Protein AF-A0A351Y6Q0-F1 (afdb_monomer)

pLDDT: mean 83.87, std 8.22, range [48.78, 95.19]

Foldseek 3Di:
DVVPDPDDDDDDDDDPVVVVVVVLVVCCVPVDPPDPPSVDCLAFKWFWWDPDPQTATDIDSDDDPRPIDTHDRDNDPPVVVVVVVVCCVVVVGDHDDPVPPVD

Sequence (103 aa):
MLEKADKVDFLTVKNQSEALYLEDNLIKQHQPEYNNLLKADNSYVYIKITKESFPQIFLTRKKLNDNALYIGPKNDTIQLKKFLQYMRQILKFRGCKNTQFRQ

Mean predicted aligned error: 8.23 Å

Radius of gyration: 18.64 Å; Cα contacts (8 Å, |Δi|>4): 94; chains: 1; bounding box: 40×25×59 Å

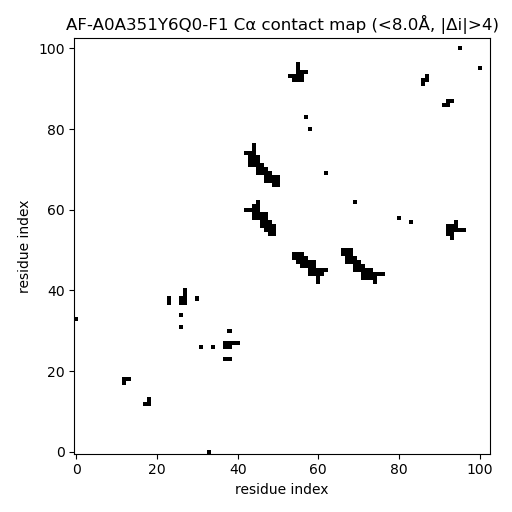Nearest PDB structures (foldseek):
  2khr-assembly1_A  TM=5.443E-01  e=8.703E+00  Mycobacterium tuberculosis

Secondary structure (DSSP, 8-state):
-GGG---------SSHHHHHHHHHHHHHHH--TT--SS-S----EEEEE--SSS-BEEEES---SSS-EEEEEES-HHHHHHHHHHHHHHH--B-S-HHHH--

Solvent-accessible surface area (backbone atoms only — not comparable to full-atom values): 6622 Å² total; per-residue (Å²): 107,73,93,74,58,89,80,87,88,86,83,92,66,94,45,71,70,56,45,53,52,51,51,39,51,50,37,49,73,64,58,53,88,88,58,85,69,57,58,64,87,80,71,42,37,24,43,35,36,44,81,54,101,73,42,35,57,47,80,37,72,73,89,71,97,72,79,43,50,73,53,66,78,39,82,60,64,66,61,51,53,51,50,53,55,53,47,35,73,76,69,64,60,41,77,70,57,72,86,68,71,79,111

Structure (mmCIF, N/CA/C/O backbone):
data_AF-A0A351Y6Q0-F1
#
_entry.id   AF-A0A351Y6Q0-F1
#
loop_
_atom_site.gr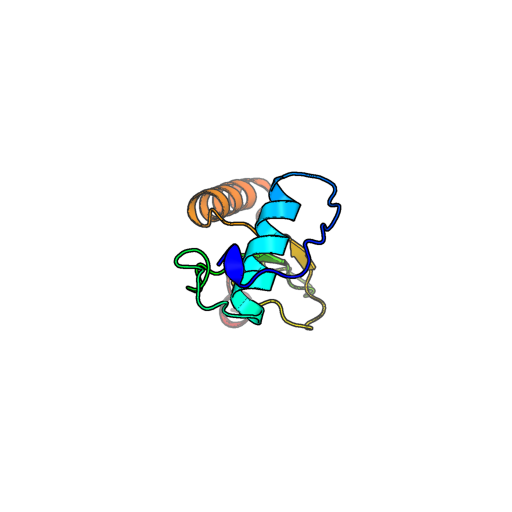oup_PDB
_atom_site.id
_atom_site.type_symbol
_atom_site.label_atom_id
_atom_site.label_alt_id
_atom_site.label_comp_id
_atom_site.label_asym_id
_atom_site.label_entity_id
_atom_site.label_seq_id
_atom_site.pdbx_PDB_ins_code
_atom_site.Cartn_x
_atom_site.Cartn_y
_atom_site.Cartn_z
_atom_site.occupancy
_atom_site.B_iso_or_equiv
_atom_site.auth_seq_id
_atom_site.auth_comp_id
_atom_site.auth_asym_id
_atom_site.auth_atom_id
_atom_site.pdbx_PDB_model_num
ATOM 1 N N . MET A 1 1 ? 20.516 -4.872 -22.396 1.00 73.75 1 MET A N 1
ATOM 2 C CA . MET A 1 1 ? 19.100 -4.462 -22.275 1.00 73.75 1 MET A CA 1
ATOM 3 C C . MET A 1 1 ? 18.591 -3.922 -23.601 1.00 73.75 1 MET A C 1
ATOM 5 O O . MET A 1 1 ? 17.722 -4.559 -24.164 1.00 73.75 1 MET A O 1
ATOM 9 N N . LEU A 1 2 ? 19.162 -2.832 -24.128 1.00 80.38 2 LEU A N 1
ATOM 10 C CA . LEU A 1 2 ? 18.704 -2.219 -25.386 1.00 80.38 2 LEU A CA 1
ATOM 11 C C . LEU A 1 2 ? 18.823 -3.147 -26.603 1.00 80.38 2 LEU A C 1
ATOM 13 O O . LEU A 1 2 ? 17.875 -3.260 -27.359 1.00 80.38 2 LEU A O 1
ATOM 17 N N . GLU A 1 3 ? 19.915 -3.904 -26.725 1.00 86.00 3 GLU A N 1
ATOM 18 C CA . GLU A 1 3 ? 20.069 -4.889 -27.812 1.00 86.00 3 GLU A CA 1
ATOM 19 C C . GLU A 1 3 ? 19.111 -6.091 -27.713 1.00 86.00 3 GLU A C 1
ATOM 21 O O . GLU A 1 3 ? 18.940 -6.821 -28.680 1.00 86.00 3 GLU A O 1
ATOM 26 N N . LYS A 1 4 ? 18.494 -6.318 -26.544 1.00 83.19 4 LYS A N 1
ATOM 27 C CA . LYS A 1 4 ? 17.520 -7.403 -26.315 1.00 83.19 4 LYS A CA 1
ATOM 28 C C . LYS A 1 4 ? 16.067 -6.912 -26.339 1.00 83.19 4 LYS A C 1
ATOM 30 O O . LYS A 1 4 ? 15.160 -7.717 -26.150 1.00 83.19 4 LYS A O 1
ATOM 35 N N . ALA A 1 5 ? 15.843 -5.605 -26.462 1.00 86.00 5 ALA A N 1
ATOM 36 C CA . ALA A 1 5 ? 14.515 -5.016 -26.388 1.00 86.00 5 ALA A CA 1
ATOM 37 C C . ALA A 1 5 ? 13.893 -4.974 -27.788 1.00 86.00 5 ALA A C 1
ATOM 39 O O . ALA A 1 5 ? 14.382 -4.260 -28.656 1.00 86.00 5 ALA A O 1
ATOM 40 N N . ASP A 1 6 ? 12.817 -5.733 -27.985 1.00 91.50 6 ASP A N 1
ATOM 41 C CA . ASP A 1 6 ? 12.107 -5.826 -29.270 1.00 91.50 6 ASP A CA 1
ATOM 42 C C . ASP A 1 6 ? 10.967 -4.795 -29.380 1.00 91.50 6 ASP A C 1
ATOM 44 O O . ASP A 1 6 ? 10.720 -4.211 -30.433 1.00 91.50 6 ASP A O 1
ATOM 48 N N . LYS A 1 7 ? 10.289 -4.506 -28.259 1.00 90.25 7 LYS A N 1
ATOM 49 C CA . LYS A 1 7 ? 9.128 -3.609 -28.209 1.00 90.25 7 LYS A CA 1
ATOM 50 C C . LYS A 1 7 ? 9.103 -2.769 -26.933 1.00 90.25 7 LYS A C 1
ATOM 52 O O . LYS A 1 7 ? 9.507 -3.229 -25.866 1.00 90.25 7 LYS A O 1
ATOM 57 N N . VAL A 1 8 ? 8.581 -1.548 -27.052 1.00 90.19 8 VAL A N 1
ATOM 58 C CA . VAL A 1 8 ? 8.304 -0.636 -25.935 1.00 90.19 8 VAL A CA 1
ATOM 59 C C . VAL A 1 8 ? 6.820 -0.280 -25.944 1.00 90.19 8 VAL A C 1
ATOM 61 O O . VAL A 1 8 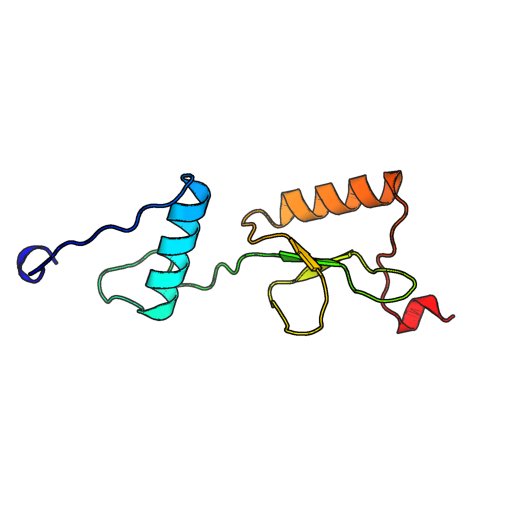? 6.288 0.126 -26.974 1.00 90.19 8 VAL A O 1
ATOM 64 N N . ASP A 1 9 ? 6.174 -0.413 -24.789 1.00 90.75 9 ASP A N 1
ATOM 65 C CA . ASP A 1 9 ? 4.772 -0.060 -24.554 1.00 90.75 9 ASP A CA 1
ATOM 66 C C . ASP A 1 9 ? 4.675 0.931 -23.378 1.00 90.75 9 ASP A C 1
ATOM 68 O O . ASP A 1 9 ? 5.597 1.041 -22.566 1.00 90.75 9 ASP A O 1
ATOM 72 N N . PHE A 1 10 ? 3.557 1.655 -23.269 1.00 91.94 10 PHE A N 1
ATOM 73 C CA . PHE A 1 10 ? 3.306 2.613 -22.188 1.00 91.94 10 PHE A CA 1
ATOM 74 C C . PHE A 1 10 ? 1.896 2.465 -21.609 1.00 91.94 10 PHE A C 1
ATOM 76 O O . PHE A 1 10 ? 0.953 2.079 -22.296 1.00 91.94 10 PHE A O 1
ATOM 83 N N . LEU A 1 11 ? 1.752 2.807 -20.327 1.00 93.56 11 LEU A N 1
ATOM 84 C CA . LEU A 1 11 ? 0.482 2.803 -19.604 1.00 93.56 11 LEU A CA 1
ATOM 85 C C . LEU A 1 11 ? 0.174 4.223 -19.125 1.00 93.56 11 LEU A C 1
ATOM 87 O O . LEU A 1 11 ? 1.001 4.858 -18.471 1.00 93.56 11 LEU A O 1
ATOM 91 N N . THR A 1 12 ? -1.016 4.729 -19.446 1.00 95.19 12 THR A N 1
ATOM 92 C CA . THR A 1 12 ? -1.447 6.068 -19.027 1.00 95.19 12 THR A CA 1
ATOM 93 C C . THR A 1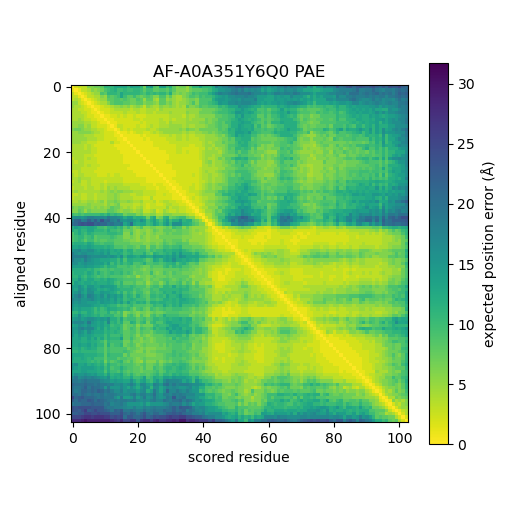 12 ? -2.086 6.017 -17.641 1.00 95.19 12 THR A C 1
ATOM 95 O O . THR A 1 12 ? -2.983 5.216 -17.384 1.00 95.19 12 THR A O 1
ATOM 98 N N . VAL A 1 13 ? -1.653 6.911 -16.757 1.00 93.69 13 VAL A N 1
ATOM 99 C CA . VAL A 1 13 ? -2.179 7.082 -15.394 1.00 93.69 13 VAL A CA 1
ATOM 100 C C . VAL A 1 13 ? -2.497 8.552 -15.131 1.00 93.69 13 VAL A C 1
ATOM 102 O O . VAL A 1 13 ? -2.072 9.427 -15.883 1.00 93.69 13 VAL A O 1
ATOM 105 N N . LYS A 1 14 ? -3.253 8.847 -14.068 1.00 92.56 14 LYS A N 1
ATOM 106 C CA . LYS A 1 14 ? -3.776 10.203 -13.834 1.00 92.56 14 LYS A CA 1
ATOM 107 C C . LYS A 1 14 ? -2.753 11.153 -13.220 1.00 92.56 14 LYS A C 1
ATOM 109 O O . LYS A 1 14 ? -2.896 12.365 -13.345 1.00 92.56 14 LYS A O 1
ATOM 114 N N . ASN A 1 15 ? -1.764 10.628 -12.499 1.00 91.50 15 ASN A N 1
ATOM 115 C CA . ASN A 1 15 ? -0.753 11.424 -11.808 1.00 91.50 15 ASN A CA 1
ATOM 116 C C . ASN A 1 15 ? 0.560 10.643 -11.624 1.00 91.50 15 ASN A C 1
ATOM 118 O O . ASN A 1 15 ? 0.609 9.421 -11.761 1.00 91.50 15 ASN A O 1
ATOM 122 N N . GLN A 1 16 ? 1.627 11.359 -11.265 1.00 89.12 16 GLN A N 1
ATOM 123 C CA . GLN A 1 16 ? 2.962 10.785 -11.068 1.00 89.12 16 GLN A CA 1
ATOM 124 C C . GLN A 1 16 ? 3.017 9.748 -9.933 1.00 89.12 16 GLN A C 1
ATOM 126 O O . GLN A 1 16 ? 3.768 8.780 -10.014 1.00 89.12 16 GLN A O 1
ATOM 131 N N . SER A 1 17 ? 2.226 9.924 -8.870 1.00 84.88 17 SER A N 1
ATOM 132 C CA . SER A 1 17 ? 2.203 8.976 -7.747 1.00 84.88 17 SER A CA 1
ATOM 133 C C . SER A 1 17 ? 1.601 7.626 -8.141 1.00 84.88 17 SER A C 1
ATOM 135 O O . SER A 1 17 ? 2.103 6.589 -7.717 1.00 84.88 17 SER A O 1
ATOM 137 N N . GLU A 1 18 ? 0.558 7.630 -8.972 1.00 84.44 18 GLU A N 1
ATOM 138 C CA . GLU A 1 18 ? -0.013 6.420 -9.566 1.00 84.44 18 GLU A CA 1
ATOM 139 C C . GLU A 1 18 ? 0.971 5.743 -10.522 1.00 84.44 18 GLU A C 1
ATOM 141 O O . GLU A 1 18 ? 1.052 4.519 -10.513 1.00 84.44 18 GLU A O 1
ATOM 146 N N . ALA A 1 19 ? 1.750 6.516 -11.290 1.00 91.31 19 ALA A N 1
ATOM 147 C CA . ALA A 1 19 ? 2.768 5.969 -12.195 1.00 91.31 19 ALA A CA 1
ATOM 148 C C . ALA A 1 19 ? 3.819 5.173 -11.419 1.00 91.31 19 ALA A C 1
ATOM 150 O O . ALA A 1 19 ? 4.073 4.012 -11.724 1.00 91.31 19 ALA A O 1
ATOM 151 N N . LEU A 1 20 ? 4.361 5.784 -10.361 1.00 88.56 20 LEU A N 1
ATOM 152 C CA . LEU A 1 20 ? 5.361 5.155 -9.503 1.00 88.56 20 LEU A CA 1
ATOM 153 C C . LEU A 1 20 ? 4.800 3.917 -8.789 1.00 88.56 20 LEU A C 1
ATOM 155 O O . LEU A 1 20 ? 5.495 2.919 -8.633 1.00 88.56 20 LEU A O 1
ATOM 159 N N . TYR A 1 21 ? 3.533 3.972 -8.363 1.00 85.31 21 TYR A N 1
ATOM 160 C CA . TYR A 1 21 ? 2.857 2.816 -7.776 1.00 85.31 21 TYR A CA 1
ATOM 161 C 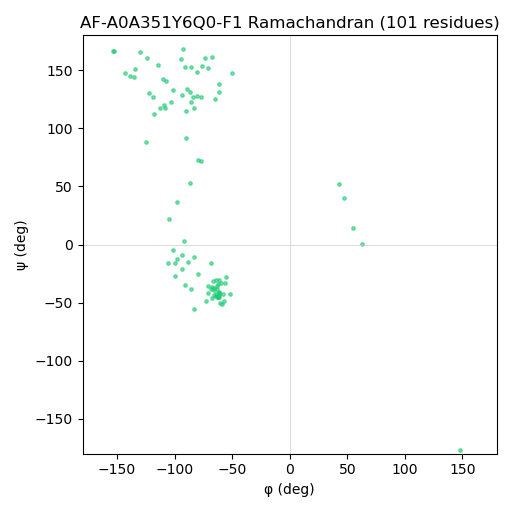C . TYR A 1 21 ? 2.698 1.668 -8.776 1.00 85.31 21 TYR A C 1
ATOM 163 O O . TYR A 1 21 ? 2.926 0.509 -8.435 1.00 85.31 21 TYR A O 1
ATOM 171 N N . LEU A 1 22 ? 2.295 1.973 -10.008 1.00 89.56 22 LEU A N 1
ATOM 172 C CA . LEU A 1 22 ? 2.139 0.974 -11.058 1.00 89.56 22 LEU A CA 1
ATOM 173 C C . LEU A 1 22 ? 3.482 0.319 -11.402 1.00 89.56 22 LEU A C 1
ATOM 175 O O . LEU A 1 22 ? 3.557 -0.905 -11.472 1.00 89.56 22 LEU A O 1
ATOM 179 N N . GLU A 1 23 ? 4.535 1.123 -11.550 1.00 89.94 23 GLU A N 1
ATOM 180 C CA . GLU A 1 23 ? 5.896 0.654 -11.814 1.00 89.94 23 GLU A CA 1
ATOM 181 C C . GLU A 1 23 ? 6.398 -0.291 -10.714 1.00 89.94 23 GLU A C 1
ATOM 183 O O . GLU A 1 23 ? 6.822 -1.408 -11.013 1.00 89.94 23 GLU A O 1
ATOM 188 N N . ASP A 1 24 ? 6.294 0.113 -9.445 1.00 88.25 24 ASP A N 1
ATOM 189 C CA . ASP A 1 24 ? 6.726 -0.710 -8.311 1.00 88.25 24 ASP A CA 1
ATOM 190 C C . ASP A 1 24 ? 5.996 -2.063 -8.277 1.00 88.25 24 ASP A C 1
ATOM 192 O O . ASP A 1 24 ? 6.629 -3.105 -8.103 1.00 88.25 24 ASP A O 1
ATOM 196 N N . ASN A 1 25 ? 4.680 -2.085 -8.527 1.00 87.69 25 ASN A N 1
ATOM 197 C CA . ASN A 1 25 ? 3.928 -3.343 -8.583 1.00 87.69 25 ASN A CA 1
ATOM 198 C C . ASN A 1 25 ? 4.374 -4.247 -9.736 1.00 87.69 25 ASN A C 1
ATOM 200 O O . ASN A 1 25 ? 4.519 -5.453 -9.536 1.00 87.69 25 ASN A O 1
ATOM 204 N N . LEU A 1 26 ? 4.601 -3.687 -10.927 1.00 90.75 26 LEU A N 1
ATOM 205 C CA . LEU A 1 26 ? 5.040 -4.459 -12.090 1.00 90.75 26 LEU A CA 1
ATOM 206 C C . LEU A 1 26 ? 6.443 -5.035 -11.877 1.00 90.75 26 LEU A C 1
ATOM 208 O O . LEU A 1 26 ? 6.667 -6.216 -12.141 1.00 90.75 26 LEU A O 1
ATOM 212 N N . ILE A 1 27 ? 7.375 -4.245 -11.335 1.00 91.19 27 ILE A N 1
ATOM 213 C CA . ILE A 1 27 ? 8.727 -4.720 -11.011 1.00 91.19 27 ILE A CA 1
ATOM 214 C C . ILE A 1 27 ? 8.659 -5.840 -9.972 1.00 91.19 27 ILE A C 1
ATOM 216 O O . ILE A 1 27 ? 9.327 -6.860 -10.136 1.00 91.19 27 ILE A O 1
ATOM 220 N N . LYS A 1 28 ? 7.826 -5.698 -8.934 1.00 86.50 28 LYS A N 1
ATOM 221 C CA . LYS A 1 28 ? 7.665 -6.729 -7.900 1.00 86.50 28 LYS A CA 1
ATOM 222 C C . LYS A 1 28 ? 7.050 -8.017 -8.433 1.00 86.50 28 LYS A C 1
ATOM 224 O O . LYS A 1 28 ? 7.483 -9.092 -8.022 1.00 86.50 28 LYS A O 1
ATOM 229 N N . GLN A 1 29 ? 6.076 -7.913 -9.337 1.00 89.12 29 GLN A N 1
ATOM 230 C CA . GLN A 1 29 ? 5.406 -9.056 -9.956 1.00 89.12 29 GLN A CA 1
ATOM 231 C C . GLN A 1 29 ? 6.320 -9.806 -10.933 1.00 89.12 29 GLN A C 1
ATOM 233 O O . GLN A 1 29 ? 6.305 -11.034 -10.955 1.00 89.12 29 GLN A O 1
ATOM 238 N N . HIS A 1 30 ? 7.096 -9.081 -11.741 1.00 90.88 30 HIS A N 1
ATOM 239 C CA . HIS A 1 30 ? 7.877 -9.668 -12.834 1.00 90.88 30 HIS A CA 1
ATOM 240 C C . HIS A 1 30 ? 9.356 -9.896 -12.505 1.00 90.88 30 HIS 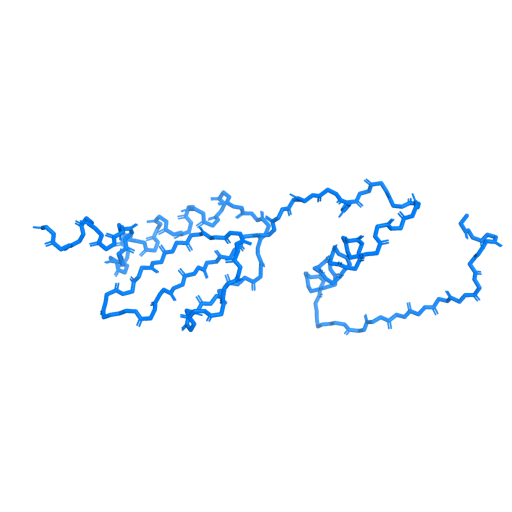A C 1
ATOM 242 O O . HIS A 1 30 ? 10.017 -10.631 -13.231 1.00 90.88 30 HIS A O 1
ATOM 248 N N . GLN A 1 31 ? 9.881 -9.282 -11.439 1.00 88.62 31 GLN A N 1
ATOM 249 C CA . GLN A 1 31 ? 11.276 -9.392 -10.987 1.00 88.62 31 GLN A CA 1
ATOM 250 C C . GLN A 1 31 ? 12.308 -9.330 -12.134 1.00 88.62 31 GLN A C 1
ATOM 252 O O . GLN A 1 31 ? 13.169 -10.206 -12.242 1.00 88.62 31 GLN A O 1
ATOM 257 N N . PRO A 1 32 ? 12.253 -8.305 -13.008 1.00 90.69 32 PRO A N 1
ATOM 258 C CA . PRO A 1 32 ? 13.062 -8.270 -14.223 1.00 90.69 32 PRO A CA 1
ATOM 259 C C . PRO A 1 32 ? 14.560 -8.270 -13.907 1.00 90.69 32 PRO A C 1
ATOM 261 O O . PRO A 1 32 ? 15.016 -7.563 -13.007 1.00 90.69 32 PRO A O 1
ATOM 264 N N . GLU A 1 33 ? 15.347 -9.036 -14.667 1.00 88.06 33 GLU A N 1
ATOM 265 C CA . GLU A 1 33 ? 16.778 -9.270 -14.406 1.00 88.06 33 GLU A CA 1
ATOM 266 C C . GLU A 1 33 ? 17.565 -7.966 -14.216 1.00 88.06 33 GLU A C 1
ATOM 268 O O . GLU A 1 33 ? 18.339 -7.844 -13.269 1.00 88.06 33 GLU A O 1
ATOM 273 N N . TYR A 1 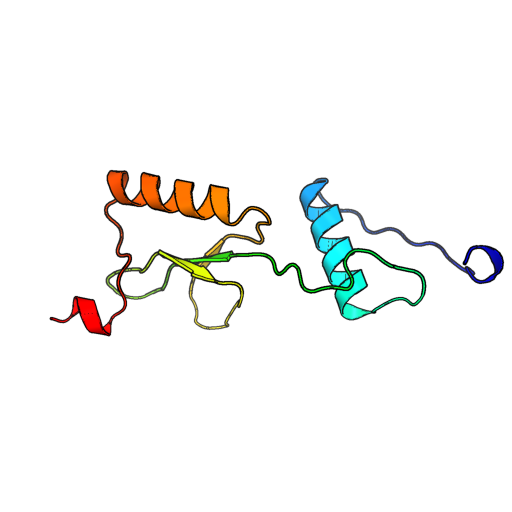34 ? 17.288 -6.963 -15.053 1.00 89.25 34 TYR A N 1
ATOM 274 C CA . TYR A 1 34 ? 18.036 -5.707 -15.113 1.00 89.25 34 TYR A CA 1
ATOM 275 C C . TYR A 1 34 ? 17.629 -4.645 -14.072 1.00 89.25 34 TYR A C 1
ATOM 277 O O . TYR A 1 34 ? 18.348 -3.659 -13.916 1.00 89.25 34 TYR A O 1
ATOM 285 N N . ASN A 1 35 ? 16.520 -4.806 -13.337 1.00 89.56 35 ASN A N 1
ATOM 286 C CA . ASN A 1 35 ? 16.148 -3.842 -12.292 1.00 89.56 35 ASN A CA 1
ATOM 287 C C . ASN A 1 35 ? 16.929 -4.103 -11.003 1.00 89.56 35 ASN A C 1
ATOM 289 O O . ASN A 1 35 ? 16.881 -5.199 -10.464 1.00 89.56 35 ASN A O 1
ATOM 293 N N . ASN A 1 36 ? 17.581 -3.087 -10.444 1.00 84.25 36 ASN A N 1
ATOM 294 C CA . ASN A 1 36 ? 18.210 -3.198 -9.118 1.00 84.25 36 ASN A CA 1
ATOM 295 C C . ASN A 1 36 ? 17.347 -2.578 -8.009 1.00 84.25 36 ASN A C 1
ATOM 297 O O . ASN A 1 36 ? 17.411 -2.995 -6.855 1.00 84.25 36 ASN A O 1
ATOM 301 N N . LEU A 1 37 ? 16.520 -1.593 -8.363 1.00 84.81 37 LEU A N 1
ATOM 302 C CA . LEU A 1 37 ? 15.606 -0.907 -7.453 1.00 84.81 37 LEU A CA 1
ATOM 303 C C . LEU A 1 37 ? 14.213 -1.540 -7.502 1.00 84.81 37 LEU A C 1
ATOM 305 O O . LEU A 1 37 ? 13.871 -2.217 -8.470 1.00 84.81 37 LEU A O 1
ATOM 309 N N . LEU A 1 38 ? 13.415 -1.301 -6.456 1.00 78.75 38 LEU A N 1
ATOM 310 C CA . LEU A 1 38 ? 11.995 -1.690 -6.360 1.00 78.75 38 LEU A CA 1
ATOM 311 C C . LEU A 1 38 ? 11.718 -3.210 -6.392 1.00 78.75 38 LEU A C 1
ATOM 313 O O . LEU A 1 38 ? 10.581 -3.635 -6.238 1.00 78.75 38 LEU A O 1
ATOM 317 N N . LYS A 1 39 ? 12.758 -4.050 -6.498 1.00 79.19 39 LYS A N 1
ATOM 318 C CA . L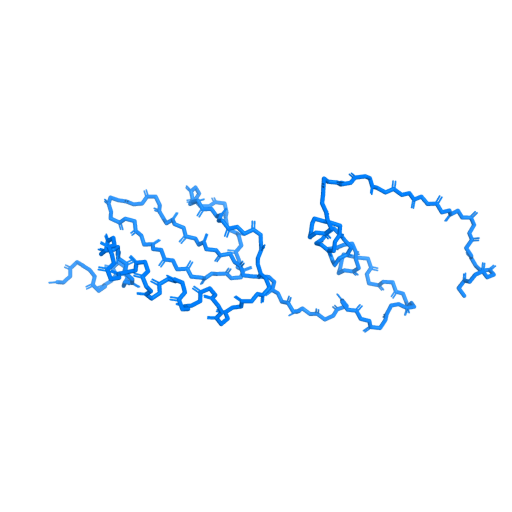YS A 1 39 ? 12.658 -5.509 -6.321 1.00 79.19 39 LYS A CA 1
ATOM 319 C C . LYS A 1 39 ? 12.340 -5.909 -4.882 1.00 79.19 39 LYS A C 1
ATOM 321 O O . LYS A 1 39 ? 11.628 -6.884 -4.654 1.00 79.19 39 LYS A O 1
ATOM 326 N N . ALA A 1 40 ? 12.901 -5.171 -3.922 1.00 69.44 40 ALA A N 1
ATOM 327 C CA . ALA A 1 40 ? 12.728 -5.423 -2.500 1.00 69.44 40 ALA A CA 1
ATOM 328 C C . ALA A 1 40 ? 11.398 -4.864 -1.984 1.00 69.44 40 ALA A C 1
ATOM 330 O O . ALA A 1 40 ? 10.901 -3.830 -2.438 1.00 69.44 40 ALA A O 1
ATOM 331 N N . ASP A 1 41 ? 10.840 -5.544 -0.987 1.00 64.06 41 ASP A N 1
ATOM 332 C CA . ASP A 1 41 ? 9.521 -5.243 -0.452 1.00 64.06 41 ASP A CA 1
ATOM 333 C C . ASP A 1 41 ? 9.567 -4.050 0.523 1.00 64.06 41 ASP A C 1
ATOM 335 O O . ASP A 1 41 ? 9.450 -4.185 1.740 1.00 64.06 41 ASP A O 1
ATOM 339 N N . ASN A 1 42 ? 9.743 -2.839 -0.014 1.00 63.81 42 ASN A N 1
ATOM 340 C CA . ASN A 1 42 ? 9.443 -1.604 0.712 1.00 63.81 42 ASN A CA 1
ATOM 341 C C . ASN A 1 42 ? 7.926 -1.409 0.694 1.00 63.81 42 ASN A C 1
ATOM 343 O O . ASN A 1 42 ? 7.380 -0.616 -0.071 1.00 63.81 42 ASN A O 1
ATOM 347 N N . SER A 1 43 ? 7.235 -2.247 1.468 1.00 66.88 43 SER A N 1
ATOM 348 C CA . SER A 1 43 ? 5.794 -2.426 1.354 1.00 66.88 43 SER A CA 1
ATOM 349 C C . SER A 1 43 ? 5.045 -1.152 1.724 1.00 66.88 43 SER A C 1
ATOM 351 O O . SER A 1 43 ? 5.173 -0.630 2.839 1.00 66.88 43 SER A O 1
ATOM 353 N N . TYR A 1 44 ? 4.203 -0.704 0.798 1.00 77.81 44 TYR A N 1
ATOM 354 C CA . TYR A 1 44 ? 3.222 0.338 1.036 1.00 77.81 44 TYR A CA 1
ATOM 355 C C . TYR A 1 44 ? 2.394 0.067 2.292 1.00 77.81 44 TYR A C 1
ATOM 357 O O . TYR A 1 44 ? 2.063 -1.072 2.636 1.00 77.81 44 TYR A O 1
ATOM 365 N N . VAL A 1 45 ? 2.003 1.149 2.954 1.00 86.44 45 VAL A N 1
ATOM 366 C CA . VAL A 1 45 ? 1.109 1.100 4.104 1.00 86.44 45 VAL A CA 1
ATOM 367 C C . VAL A 1 45 ? -0.260 1.635 3.708 1.00 86.44 45 VAL A C 1
ATOM 369 O O . VAL A 1 45 ? -0.392 2.619 2.980 1.00 86.44 45 VAL A O 1
ATOM 372 N N . TYR A 1 46 ? -1.286 0.980 4.225 1.00 88.31 46 TYR A N 1
ATOM 373 C CA . TYR A 1 46 ? -2.680 1.370 4.125 1.00 88.31 46 TYR A CA 1
ATOM 374 C C . TYR A 1 46 ? -3.181 1.822 5.493 1.00 88.31 46 TYR A C 1
ATOM 376 O O . TYR A 1 46 ? -2.845 1.225 6.519 1.00 88.31 46 TYR A O 1
ATOM 384 N N . ILE A 1 47 ? -4.031 2.843 5.511 1.00 90.31 47 ILE A N 1
ATOM 385 C CA . ILE A 1 47 ? -4.892 3.138 6.653 1.00 90.31 47 ILE A CA 1
ATOM 386 C C . ILE A 1 47 ? -6.117 2.234 6.521 1.00 90.31 47 ILE A C 1
ATOM 388 O O . ILE A 1 47 ? -6.865 2.339 5.552 1.00 90.31 47 ILE A O 1
ATOM 392 N N . LYS A 1 48 ? -6.319 1.340 7.483 1.00 91.38 48 LYS A N 1
ATOM 393 C CA . LYS A 1 48 ? -7.491 0.473 7.564 1.00 91.38 48 LYS A CA 1
ATOM 394 C C . LYS A 1 48 ? -8.471 1.025 8.587 1.00 91.38 48 LYS A C 1
ATOM 396 O O . LYS A 1 48 ? -8.071 1.336 9.707 1.00 91.38 48 LYS A O 1
ATOM 401 N N . ILE A 1 49 ? -9.740 1.087 8.200 1.00 90.19 49 ILE A N 1
ATOM 402 C CA . ILE A 1 49 ? -10.878 1.444 9.046 1.00 90.19 49 ILE A CA 1
ATOM 403 C C . ILE A 1 49 ? -11.810 0.234 9.099 1.00 90.19 49 ILE A C 1
ATOM 405 O O . ILE A 1 49 ? -12.377 -0.164 8.079 1.00 90.19 49 ILE A O 1
ATOM 409 N N . THR A 1 50 ? -11.932 -0.391 10.269 1.00 89.06 50 THR A N 1
ATOM 410 C CA . THR A 1 50 ? -12.794 -1.570 10.452 1.00 89.06 50 THR A CA 1
ATOM 411 C C . THR A 1 50 ? -14.277 -1.195 10.393 1.00 89.06 50 THR A C 1
ATOM 413 O O . THR A 1 50 ? -14.662 -0.076 10.720 1.00 89.06 50 THR A O 1
ATOM 416 N N . LYS A 1 51 ? -15.127 -2.142 9.978 1.00 85.81 51 LYS A N 1
ATOM 417 C CA . LYS A 1 51 ? -16.582 -1.953 9.822 1.00 85.81 51 LYS A CA 1
ATOM 418 C C . LYS A 1 51 ? -17.387 -2.477 11.021 1.00 85.81 51 LYS A C 1
ATOM 420 O O . LYS A 1 51 ? -18.449 -3.070 10.875 1.00 85.81 51 LYS A O 1
ATOM 425 N N . GLU A 1 52 ? -16.843 -2.327 12.217 1.00 83.50 52 GLU A N 1
ATOM 426 C CA . GLU A 1 52 ? -17.509 -2.707 13.466 1.00 83.50 52 GLU A CA 1
ATOM 427 C C . GLU A 1 52 ? -18.281 -1.516 14.063 1.00 83.50 52 GLU A C 1
ATOM 429 O O . GLU A 1 52 ? -18.076 -0.379 13.644 1.00 83.50 52 GLU A O 1
ATOM 434 N N . SER A 1 53 ? -19.136 -1.754 15.067 1.00 80.50 53 SER A N 1
ATOM 435 C CA . SER A 1 53 ? -19.924 -0.686 15.718 1.00 80.50 53 SER A CA 1
ATOM 436 C C . SER A 1 53 ? -19.062 0.462 16.265 1.00 80.50 53 SER A C 1
ATOM 438 O O . SER A 1 53 ? -19.537 1.590 16.350 1.00 80.50 53 SER A O 1
ATOM 440 N N . PHE A 1 54 ? -17.805 0.178 16.626 1.00 81.62 54 PHE A N 1
ATOM 441 C CA . PHE A 1 54 ? -16.805 1.162 17.043 1.00 81.62 54 PHE A CA 1
ATOM 442 C C . PHE A 1 54 ? -15.545 1.024 16.182 1.00 81.62 54 PHE A C 1
ATOM 444 O O . PHE A 1 54 ? -14.645 0.260 16.558 1.00 81.62 54 PHE A O 1
ATOM 451 N N . PRO A 1 55 ? -15.478 1.726 15.034 1.00 84.06 55 PRO A N 1
ATOM 452 C CA . PRO A 1 55 ? -14.443 1.516 14.033 1.00 84.06 55 PRO A CA 1
ATOM 453 C C . PRO A 1 55 ? -13.053 1.800 14.601 1.00 84.06 55 PRO A C 1
ATOM 455 O O . PRO A 1 55 ? -12.795 2.840 15.214 1.00 84.06 55 PRO A O 1
ATOM 458 N N . GLN A 1 56 ? -12.143 0.864 14.364 1.00 87.00 56 GLN A N 1
ATOM 459 C CA . GLN A 1 56 ? -10.730 0.982 14.670 1.00 87.00 56 GLN A CA 1
ATOM 460 C C . GLN A 1 56 ? -9.994 1.495 13.433 1.00 87.00 56 GLN A C 1
ATOM 462 O O . GLN A 1 56 ? -10.114 0.922 12.348 1.00 87.00 56 GLN A O 1
ATOM 467 N N . ILE A 1 57 ? -9.196 2.549 13.611 1.00 89.19 57 ILE A N 1
ATOM 468 C CA . ILE A 1 57 ? -8.349 3.101 12.548 1.00 89.19 57 ILE A CA 1
ATOM 469 C C . ILE A 1 57 ? -6.892 2.782 12.867 1.00 89.19 57 ILE A C 1
ATOM 471 O O . ILE A 1 57 ? -6.371 3.186 13.909 1.00 89.19 57 ILE A O 1
ATOM 475 N N . PHE A 1 58 ? -6.221 2.053 11.978 1.00 87.75 58 PHE A N 1
ATOM 476 C CA . PHE A 1 58 ? -4.819 1.683 12.160 1.00 87.75 58 PHE A CA 1
ATOM 477 C C . PHE A 1 58 ? -4.089 1.473 10.834 1.00 87.75 58 PHE A C 1
ATOM 479 O O . PHE A 1 58 ? -4.693 1.378 9.770 1.00 87.75 58 PHE A O 1
ATOM 486 N N . LEU A 1 59 ? -2.760 1.401 10.903 1.00 89.56 59 LEU A N 1
ATOM 487 C CA . LEU A 1 59 ? -1.905 1.165 9.744 1.00 89.56 59 LEU A CA 1
ATOM 488 C C . LEU A 1 59 ? -1.677 -0.332 9.521 1.00 89.56 59 LEU A C 1
ATOM 490 O O . LEU A 1 59 ? -1.328 -1.056 10.452 1.00 89.56 59 LEU A O 1
ATOM 494 N N . THR A 1 60 ? -1.813 -0.789 8.280 1.00 87.69 60 THR A N 1
ATOM 495 C CA . THR A 1 60 ? -1.545 -2.173 7.873 1.00 87.69 60 THR A CA 1
ATOM 496 C C . THR A 1 60 ? -0.823 -2.211 6.535 1.00 87.69 60 THR A C 1
ATOM 498 O O . THR A 1 60 ? -1.085 -1.400 5.656 1.00 87.69 60 THR A O 1
ATOM 501 N N . ARG A 1 61 ? 0.074 -3.180 6.360 1.00 84.12 61 ARG A N 1
ATOM 502 C CA . ARG A 1 61 ? 0.700 -3.477 5.059 1.00 84.12 61 ARG A CA 1
ATOM 503 C C . ARG A 1 61 ? -0.115 -4.473 4.234 1.00 84.12 61 ARG A C 1
ATOM 505 O O . ARG A 1 61 ? 0.102 -4.614 3.041 1.00 84.12 61 ARG A O 1
ATOM 512 N N . LYS A 1 62 ? -1.066 -5.162 4.871 1.00 81.81 62 LYS A N 1
ATOM 513 C CA . LYS A 1 62 ? -1.909 -6.181 4.241 1.00 81.81 62 LYS A CA 1
ATOM 514 C C . LYS A 1 62 ? -3.297 -5.620 3.965 1.00 81.81 62 LYS A C 1
ATOM 516 O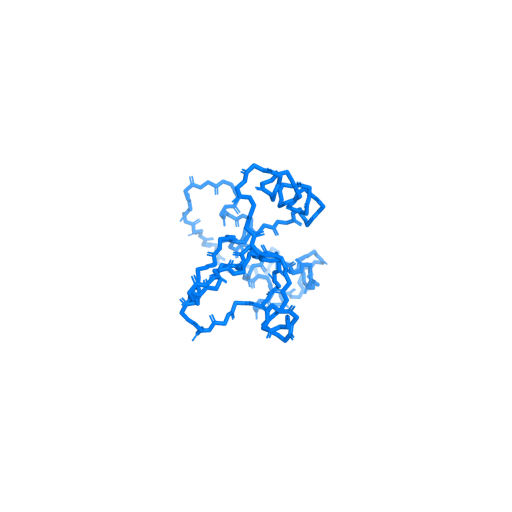 O . LYS A 1 62 ? -3.983 -5.201 4.905 1.00 81.81 62 LYS A O 1
ATOM 521 N N . LYS A 1 63 ? -3.709 -5.666 2.699 1.00 83.19 63 LYS A N 1
ATOM 522 C CA . LYS A 1 63 ? -5.100 -5.486 2.280 1.00 83.19 63 LYS A CA 1
ATOM 523 C C . LYS A 1 63 ? -5.803 -6.842 2.370 1.00 83.19 63 LYS A C 1
ATOM 525 O O . LYS A 1 63 ? -5.318 -7.813 1.803 1.00 83.19 63 LYS A O 1
ATOM 530 N N . LEU A 1 64 ? -6.884 -6.916 3.139 1.00 85.75 64 LEU A N 1
ATOM 531 C CA . LEU A 1 64 ? -7.690 -8.124 3.320 1.00 85.75 64 LEU A CA 1
ATOM 532 C C . LEU A 1 64 ? -9.083 -7.876 2.734 1.00 85.75 64 LEU A C 1
ATOM 534 O O . LEU A 1 64 ? -9.539 -6.735 2.683 1.00 85.75 64 LEU A O 1
ATOM 538 N N . ASN A 1 65 ? -9.768 -8.944 2.329 1.00 81.88 65 ASN A N 1
ATOM 539 C CA . ASN A 1 65 ? -11.155 -8.888 1.860 1.00 81.88 65 ASN A CA 1
ATOM 540 C C . ASN A 1 65 ? -12.131 -8.996 3.044 1.00 81.88 65 ASN A C 1
ATOM 542 O O . ASN A 1 65 ? -12.991 -9.867 3.077 1.00 81.88 65 ASN A O 1
ATOM 546 N N . ASP A 1 66 ? -11.960 -8.147 4.056 1.00 86.12 66 ASP A N 1
ATOM 547 C CA . ASP A 1 66 ? -12.718 -8.193 5.314 1.00 86.12 66 ASP A CA 1
ATOM 548 C C . ASP A 1 66 ? -13.787 -7.093 5.423 1.00 86.12 66 ASP A C 1
ATOM 550 O O . ASP A 1 66 ? -14.215 -6.734 6.520 1.00 86.12 66 ASP A O 1
ATOM 554 N N . ASN A 1 67 ? -14.221 -6.545 4.281 1.00 85.88 67 ASN A N 1
ATOM 555 C CA . ASN A 1 67 ? -15.168 -5.428 4.176 1.00 85.88 67 ASN A CA 1
ATOM 556 C C . ASN A 1 67 ? -14.759 -4.158 4.950 1.00 85.88 67 ASN A C 1
ATOM 558 O O . ASN A 1 67 ? -15.585 -3.260 5.135 1.00 85.88 67 ASN A O 1
ATOM 562 N N . ALA A 1 68 ? -13.502 -4.057 5.391 1.00 88.69 68 ALA A N 1
ATOM 563 C CA . ALA A 1 68 ? -12.949 -2.836 5.952 1.00 88.69 68 ALA A CA 1
ATOM 564 C C . ALA A 1 68 ? -12.631 -1.826 4.842 1.00 88.69 68 ALA A C 1
ATOM 566 O O . ALA A 1 68 ? -12.351 -2.184 3.695 1.00 88.69 68 ALA A O 1
ATOM 567 N N . LEU A 1 69 ? -12.639 -0.542 5.192 1.00 89.69 69 LEU A N 1
ATOM 568 C CA . LEU A 1 69 ? -12.218 0.511 4.280 1.00 89.69 69 LEU A CA 1
ATOM 569 C C . LEU A 1 69 ? -10.693 0.650 4.341 1.00 89.69 69 LEU A C 1
ATOM 571 O O . LEU A 1 69 ? -10.118 0.828 5.415 1.00 89.69 69 LEU A O 1
ATOM 575 N N . TYR A 1 70 ? -10.046 0.584 3.181 1.00 90.19 70 TYR A N 1
ATOM 576 C CA . TYR A 1 70 ? -8.601 0.737 3.032 1.00 90.19 70 TYR A CA 1
ATOM 577 C C . TYR A 1 70 ? -8.290 2.020 2.261 1.00 90.19 70 TYR A C 1
ATOM 579 O O . TYR A 1 70 ? -8.648 2.142 1.093 1.00 90.19 70 TYR A O 1
ATOM 587 N N . ILE A 1 71 ? -7.598 2.958 2.908 1.00 86.31 71 ILE A N 1
ATOM 588 C CA . ILE A 1 71 ? -7.150 4.225 2.323 1.00 86.31 71 ILE A CA 1
ATOM 589 C C . ILE A 1 71 ? -5.633 4.152 2.132 1.00 86.31 71 ILE A C 1
ATOM 591 O O . ILE A 1 71 ? -4.875 4.004 3.089 1.00 86.31 71 ILE A O 1
ATOM 595 N N . GLY A 1 72 ? -5.174 4.239 0.891 1.00 77.44 72 GLY A N 1
ATOM 596 C CA . GLY A 1 72 ? -3.775 4.025 0.521 1.00 77.44 72 GLY A CA 1
ATOM 597 C C . GLY A 1 72 ? -3.692 3.426 -0.880 1.00 77.44 72 GLY A C 1
ATOM 598 O O . GLY A 1 72 ? -4.738 3.263 -1.512 1.00 77.44 72 GLY A O 1
ATOM 599 N N . PRO A 1 73 ? -2.496 3.098 -1.383 1.00 79.69 73 PRO A N 1
ATOM 600 C CA . PRO A 1 73 ? -1.232 2.894 -0.665 1.00 79.69 73 PRO A CA 1
ATOM 601 C C . PRO A 1 73 ? -0.420 4.174 -0.415 1.00 79.69 73 PRO A C 1
ATOM 603 O O . PRO A 1 73 ? -0.518 5.147 -1.161 1.00 79.69 73 PRO A O 1
ATOM 606 N N . LYS A 1 74 ? 0.388 4.193 0.653 1.00 81.94 74 LYS A N 1
ATOM 607 C CA . LYS A 1 74 ? 1.265 5.319 1.019 1.00 81.94 74 LYS A CA 1
ATOM 608 C C . LYS A 1 74 ? 2.662 4.838 1.415 1.00 81.94 74 LYS A C 1
ATOM 610 O O . LYS A 1 74 ? 2.800 3.810 2.075 1.00 81.94 74 LYS A O 1
ATOM 615 N N . ASN A 1 75 ? 3.673 5.628 1.050 1.00 73.81 75 ASN A N 1
ATOM 616 C CA . ASN A 1 75 ? 5.090 5.326 1.294 1.00 73.81 75 ASN A CA 1
ATOM 617 C C . ASN A 1 75 ? 5.569 5.775 2.674 1.00 73.81 75 ASN A C 1
ATOM 619 O O . ASN A 1 75 ? 6.332 5.073 3.335 1.00 73.81 75 ASN A O 1
ATOM 623 N N . ASP A 1 76 ? 5.104 6.935 3.141 1.00 80.81 76 ASP A N 1
ATOM 624 C CA . ASP A 1 76 ? 5.624 7.534 4.365 1.00 80.81 76 ASP A CA 1
ATOM 625 C C . ASP A 1 76 ? 4.850 7.071 5.607 1.00 80.81 76 ASP A C 1
ATOM 627 O O . ASP A 1 76 ? 3.843 7.648 6.029 1.00 80.81 76 ASP A O 1
ATOM 631 N N . THR A 1 77 ? 5.350 5.997 6.217 1.00 83.00 77 THR A N 1
ATOM 632 C CA . THR A 1 77 ? 4.783 5.447 7.456 1.00 83.00 77 THR A CA 1
ATOM 633 C C . THR A 1 77 ? 4.906 6.427 8.629 1.00 83.00 77 THR A C 1
ATOM 635 O O . THR A 1 77 ? 4.064 6.412 9.529 1.00 83.00 77 THR A O 1
ATOM 638 N N . ILE A 1 78 ? 5.944 7.269 8.656 1.00 85.69 78 ILE A N 1
ATOM 639 C CA . ILE A 1 78 ? 6.214 8.184 9.772 1.00 85.69 78 ILE A CA 1
ATOM 640 C C . ILE A 1 78 ? 5.189 9.315 9.757 1.00 85.69 78 ILE A C 1
ATOM 642 O O . ILE A 1 78 ? 4.549 9.579 10.779 1.00 85.69 78 ILE A O 1
ATOM 646 N N . GLN A 1 79 ? 4.985 9.937 8.596 1.00 86.81 79 GLN A N 1
ATOM 647 C CA . GLN A 1 79 ? 3.969 10.975 8.431 1.00 86.81 79 GLN A CA 1
ATOM 648 C C . GLN A 1 79 ? 2.568 10.433 8.708 1.00 86.81 79 GLN A C 1
ATOM 650 O O . GLN A 1 79 ? 1.799 11.067 9.429 1.00 86.81 79 GLN A O 1
ATOM 655 N N . LEU A 1 80 ? 2.255 9.224 8.234 1.00 88.50 80 LEU A N 1
ATOM 656 C CA . LEU A 1 80 ? 0.971 8.581 8.510 1.00 88.50 80 LEU A CA 1
ATOM 657 C C . LEU A 1 80 ? 0.727 8.333 10.001 1.00 88.50 80 LEU A C 1
ATOM 659 O O . LEU A 1 80 ? -0.382 8.557 10.488 1.00 88.50 80 LEU A O 1
ATOM 663 N N . LYS A 1 81 ? 1.746 7.894 10.748 1.00 87.81 81 LYS A N 1
ATOM 664 C CA . LYS A 1 81 ? 1.634 7.725 12.204 1.00 87.81 81 LYS A CA 1
ATOM 665 C C . LYS A 1 81 ? 1.339 9.053 12.900 1.00 87.81 81 LYS A C 1
ATOM 667 O O . LYS A 1 81 ? 0.442 9.095 13.740 1.00 87.81 81 LYS A O 1
ATOM 672 N N . LYS A 1 82 ? 2.043 10.129 12.527 1.00 89.81 82 LYS A N 1
ATOM 673 C CA . LYS A 1 82 ? 1.793 11.480 13.060 1.00 89.81 82 LYS A CA 1
ATOM 674 C C . LYS A 1 82 ? 0.385 11.966 12.714 1.00 89.81 82 LYS A C 1
ATOM 676 O O . LYS A 1 82 ? -0.331 12.437 13.590 1.00 89.81 82 LYS A O 1
ATOM 681 N N . PHE A 1 83 ? -0.050 11.777 11.470 1.00 89.75 83 PHE A N 1
ATOM 682 C CA . PHE A 1 83 ? -1.402 12.116 11.028 1.00 89.75 83 PHE A CA 1
ATOM 683 C C . PHE A 1 83 ? -2.474 11.405 11.864 1.00 89.75 83 PHE A C 1
ATOM 685 O O . PHE A 1 83 ? -3.379 12.055 12.383 1.00 89.75 83 PHE A O 1
ATOM 692 N N . LEU A 1 84 ? -2.347 10.089 12.068 1.00 88.88 84 LEU A N 1
ATOM 693 C CA . LEU A 1 84 ? -3.276 9.342 12.919 1.00 88.88 84 LEU A CA 1
ATOM 694 C C . LEU A 1 84 ? -3.236 9.808 14.378 1.00 88.88 84 LEU A C 1
ATOM 696 O O . LEU A 1 84 ? -4.279 9.850 15.027 1.00 88.88 84 LEU A O 1
ATOM 700 N N . GLN A 1 85 ? -2.063 10.184 14.893 1.00 87.94 85 GLN A N 1
ATOM 701 C CA . GLN A 1 85 ? -1.930 10.740 16.238 1.00 87.94 85 GLN A CA 1
ATOM 702 C C . GLN A 1 85 ? -2.703 12.058 16.386 1.00 87.94 85 GLN A C 1
ATOM 704 O O . GLN A 1 85 ? -3.426 12.215 17.369 1.00 87.94 85 GLN A O 1
ATOM 709 N N . TYR A 1 86 ? -2.605 12.971 15.417 1.00 89.19 86 TYR A N 1
ATOM 710 C CA . TYR A 1 86 ? -3.364 14.226 15.431 1.00 89.19 86 TYR A CA 1
ATOM 711 C C . TYR A 1 86 ? -4.864 13.994 15.249 1.00 89.19 86 TYR A C 1
ATOM 713 O O . TYR A 1 86 ? -5.672 14.497 16.026 1.00 89.19 86 TYR A O 1
ATOM 721 N N . MET A 1 87 ? -5.249 13.155 14.287 1.00 87.38 87 MET A N 1
ATOM 722 C CA . MET A 1 87 ? -6.652 12.810 14.051 1.00 87.38 87 MET A CA 1
ATOM 723 C C . MET A 1 87 ? -7.297 12.171 15.283 1.00 87.38 87 MET A C 1
ATOM 725 O O . MET A 1 87 ? -8.476 12.395 15.546 1.00 87.38 87 MET A O 1
ATOM 729 N N . ARG A 1 88 ? -6.534 11.409 16.076 1.00 85.81 88 ARG A N 1
ATOM 730 C CA . ARG A 1 88 ? -7.029 10.817 17.323 1.00 85.81 88 ARG A CA 1
ATOM 731 C C . ARG A 1 88 ? -7.352 11.875 18.379 1.00 85.81 88 ARG A C 1
ATOM 733 O O . ARG A 1 88 ? -8.276 11.665 19.156 1.00 85.81 88 ARG A O 1
ATOM 740 N N . GLN A 1 89 ? -6.635 12.997 18.402 1.00 84.69 89 GLN A N 1
ATOM 741 C CA . GLN A 1 89 ? -6.921 14.104 19.322 1.00 84.69 89 GLN A CA 1
ATOM 742 C C . GLN A 1 89 ? -8.218 14.831 18.943 1.00 84.69 89 GLN A C 1
ATOM 744 O O . GLN A 1 89 ? -8.973 15.226 19.826 1.00 84.69 89 GLN A O 1
ATOM 749 N N . ILE A 1 90 ? -8.495 14.948 17.641 1.00 86.50 90 ILE A N 1
ATOM 750 C CA . ILE A 1 90 ? -9.653 15.680 17.112 1.00 86.50 90 ILE A CA 1
ATOM 751 C C . ILE A 1 90 ? -10.916 14.808 17.123 1.00 86.50 90 ILE A C 1
ATOM 753 O O . ILE A 1 90 ? -11.929 15.180 17.705 1.00 86.50 90 ILE A O 1
ATOM 757 N N . LEU A 1 91 ? -10.857 13.632 16.491 1.00 82.06 91 LEU A N 1
ATOM 758 C CA . LEU A 1 91 ? -12.020 12.769 16.249 1.00 82.06 91 LEU A CA 1
ATOM 759 C C . LEU A 1 91 ? -12.235 11.707 17.333 1.00 82.06 91 LEU A C 1
ATOM 761 O O . LEU A 1 91 ? -13.240 11.005 17.298 1.00 82.06 91 LEU A O 1
ATOM 765 N N . LYS A 1 92 ? -11.281 11.546 18.264 1.00 77.00 92 LYS A N 1
ATOM 766 C CA . LYS A 1 92 ? -11.325 10.556 19.358 1.00 77.00 92 LYS A CA 1
ATOM 767 C C . LYS A 1 92 ? -11.713 9.143 18.895 1.00 77.00 92 LYS A C 1
ATOM 769 O O . LYS A 1 92 ? -12.444 8.430 19.577 1.00 77.00 92 LYS A O 1
ATOM 774 N N . PHE A 1 93 ? -11.203 8.716 17.739 1.00 79.38 93 PHE A N 1
ATOM 775 C CA . PHE A 1 93 ? -11.451 7.367 17.236 1.00 79.38 93 PHE A CA 1
ATOM 776 C C . PHE A 1 93 ? -10.661 6.314 18.022 1.00 79.38 93 PHE A C 1
ATOM 778 O O . PHE A 1 93 ? -9.651 6.579 18.687 1.00 79.38 93 PHE A O 1
ATOM 785 N N . ARG A 1 94 ? -11.119 5.074 17.908 1.00 77.81 94 ARG A N 1
ATOM 786 C CA . ARG A 1 94 ? -10.586 3.950 18.657 1.00 77.81 94 ARG A CA 1
ATOM 787 C C . ARG A 1 94 ? -9.260 3.445 18.081 1.00 77.81 94 ARG A C 1
ATOM 789 O O . ARG A 1 94 ? -9.166 3.096 16.907 1.00 77.81 94 ARG A O 1
ATOM 796 N N . GLY A 1 95 ? -8.240 3.359 18.938 1.00 72.31 95 GLY A N 1
ATOM 797 C CA . GLY A 1 95 ? -6.918 2.817 18.590 1.00 72.31 95 GLY A CA 1
ATOM 798 C C . GLY A 1 95 ? -6.621 1.414 19.142 1.00 72.31 95 GLY A C 1
ATOM 799 O O . GLY A 1 95 ? -5.683 0.769 18.678 1.00 72.31 95 GLY A O 1
ATOM 800 N N . CYS A 1 96 ? -7.390 0.937 20.125 1.00 75.75 96 CYS A N 1
ATOM 801 C CA . CYS A 1 96 ? -7.174 -0.347 20.801 1.00 75.75 96 CYS A CA 1
ATOM 802 C C . CYS A 1 96 ? -7.938 -1.501 20.131 1.00 75.75 96 CYS A C 1
ATOM 804 O O . CYS A 1 96 ? -8.990 -1.301 19.523 1.00 75.75 96 CYS A O 1
ATOM 806 N N . LYS A 1 97 ? -7.417 -2.726 20.278 1.00 71.88 97 LYS A N 1
ATOM 807 C CA . LYS A 1 97 ? -8.055 -3.954 19.767 1.00 71.88 97 LYS A CA 1
ATOM 808 C C . LYS A 1 97 ? -9.360 -4.266 20.516 1.00 71.88 97 LYS A C 1
ATOM 810 O O . LYS A 1 97 ? -9.573 -3.796 21.631 1.00 71.88 97 LYS A O 1
ATOM 815 N N . ASN A 1 98 ? -10.230 -5.099 19.932 1.00 69.38 98 ASN A N 1
ATOM 816 C CA . ASN A 1 98 ? -11.497 -5.556 20.554 1.00 69.38 98 ASN A CA 1
ATOM 817 C C . ASN A 1 98 ? -11.341 -6.221 21.904 1.00 69.38 98 ASN A C 1
ATOM 819 O O . ASN A 1 98 ? -12.177 -6.020 22.778 1.00 69.38 98 ASN A O 1
ATOM 823 N N . THR A 1 99 ? -10.236 -6.920 22.100 1.00 66.56 99 THR A N 1
ATOM 824 C CA . THR A 1 99 ? -9.913 -7.555 23.373 1.00 66.56 99 THR A CA 1
ATOM 825 C C . THR A 1 99 ? -9.771 -6.559 24.525 1.00 66.56 99 THR A C 1
ATOM 827 O O . THR A 1 99 ? -10.088 -6.912 25.648 1.00 66.56 99 THR A O 1
ATOM 830 N N . GLN A 1 100 ? -9.338 -5.323 24.256 1.00 68.06 100 GLN A N 1
ATOM 831 C CA . GLN A 1 100 ? -9.109 -4.285 25.273 1.00 68.06 100 GLN A CA 1
ATOM 832 C C . GLN A 1 100 ? -10.270 -3.293 25.413 1.00 68.06 100 GLN A C 1
ATOM 834 O O . GLN A 1 100 ? -10.260 -2.481 26.323 1.00 68.06 100 GLN A O 1
ATOM 839 N N . PHE A 1 101 ? -11.227 -3.295 24.481 1.00 65.50 101 PHE A N 1
ATOM 840 C CA . PHE A 1 101 ? -12.341 -2.337 24.468 1.00 65.50 101 PHE A CA 1
ATOM 841 C C . PHE A 1 101 ? -13.593 -2.856 25.185 1.00 65.50 101 PHE A C 1
ATOM 843 O O . PHE A 1 101 ? -14.465 -2.076 25.537 1.00 65.50 101 PHE A O 1
ATOM 850 N N . ARG A 1 102 ? -13.711 -4.179 25.348 1.00 59.16 102 ARG A N 1
ATOM 851 C CA . ARG A 1 102 ? -14.840 -4.828 26.036 1.00 59.16 102 ARG A CA 1
ATOM 852 C C . ARG A 1 102 ? -14.601 -5.045 27.539 1.00 59.16 102 ARG A C 1
ATOM 854 O O . ARG A 1 102 ? -15.431 -5.691 28.171 1.00 59.16 102 ARG A O 1
ATOM 861 N N . GLN A 1 103 ? -13.469 -4.578 28.062 1.00 48.78 103 GLN A N 1
ATOM 862 C CA . GLN A 1 103 ? -13.182 -4.482 29.497 1.00 48.78 103 GLN A CA 1
ATOM 863 C C . GLN A 1 103 ? -13.495 -3.064 29.955 1.00 48.78 103 GLN A C 1
ATOM 865 O O . GLN A 1 103 ? -14.046 -2.934 31.065 1.00 48.78 103 GLN A O 1
#